Protein AF-A0A3G2TCJ1-F1 (afdb_monomer_lite)

pLDDT: mean 78.59, std 14.12, range [41.75, 92.12]

Radius of gyration: 14.93 Å; chains: 1; bounding box: 38×33×42 Å

Structure (mmCIF, N/CA/C/O backbone):
data_AF-A0A3G2TCJ1-F1
#
_entry.id   AF-A0A3G2TCJ1-F1
#
loop_
_atom_site.group_PDB
_atom_site.id
_atom_site.type_symbol
_atom_site.label_atom_id
_atom_site.label_alt_id
_atom_site.label_comp_id
_atom_site.label_asym_id
_atom_site.label_entity_id
_atom_site.label_seq_id
_atom_site.pdbx_PDB_ins_code
_atom_site.Cartn_x
_atom_site.Cartn_y
_atom_site.Cartn_z
_atom_site.occupancy
_atom_site.B_iso_or_equiv
_atom_site.auth_seq_id
_atom_site.auth_comp_id
_atom_site.auth_asym_id
_atom_site.auth_atom_id
_atom_site.pdbx_PDB_model_num
ATOM 1 N N . MET A 1 1 ? -0.827 -9.050 4.222 1.00 82.31 1 MET A N 1
ATOM 2 C CA . MET A 1 1 ? 0.093 -8.704 5.338 1.00 82.31 1 MET A CA 1
ATOM 3 C C . MET A 1 1 ? -0.517 -7.576 6.166 1.00 82.31 1 MET A C 1
ATOM 5 O O . MET A 1 1 ? -1.149 -6.713 5.570 1.00 82.31 1 MET A O 1
ATOM 9 N N . LYS A 1 2 ? -0.353 -7.568 7.498 1.00 85.31 2 LYS A N 1
ATOM 10 C CA . LYS A 1 2 ? -0.855 -6.495 8.378 1.00 85.31 2 LYS A CA 1
ATOM 11 C C . LYS A 1 2 ? 0.270 -5.521 8.737 1.00 85.31 2 LYS A C 1
ATOM 13 O O . LYS A 1 2 ? 1.319 -5.950 9.207 1.00 85.31 2 LYS A O 1
ATOM 18 N N . ILE A 1 3 ? 0.038 -4.233 8.523 1.00 85.06 3 ILE A N 1
ATOM 19 C CA . ILE A 1 3 ? 0.933 -3.121 8.839 1.00 85.06 3 ILE A CA 1
ATOM 20 C C . ILE A 1 3 ? 0.245 -2.265 9.896 1.00 85.06 3 ILE A C 1
ATOM 22 O O . ILE A 1 3 ? -0.944 -1.968 9.790 1.00 85.06 3 ILE A O 1
ATOM 26 N N . VAL A 1 4 ? 0.993 -1.863 10.917 1.00 81.56 4 VAL A N 1
ATOM 27 C CA . VAL A 1 4 ? 0.536 -0.844 11.862 1.00 81.56 4 VAL A CA 1
ATOM 28 C C . VAL A 1 4 ? 1.169 0.471 11.441 1.00 81.56 4 VAL A C 1
ATOM 30 O O . VAL A 1 4 ? 2.390 0.604 11.492 1.00 81.56 4 VAL A O 1
ATOM 33 N N . HIS A 1 5 ? 0.344 1.420 11.009 1.00 78.94 5 HIS A N 1
ATOM 34 C CA . HIS A 1 5 ? 0.795 2.726 10.541 1.00 78.94 5 HIS A CA 1
ATOM 35 C C . HIS A 1 5 ? -0.034 3.828 11.187 1.00 78.94 5 HIS A C 1
ATOM 37 O O . HIS A 1 5 ? -1.253 3.825 11.058 1.00 78.94 5 HIS A O 1
ATOM 43 N N . GLN A 1 6 ? 0.616 4.755 11.897 1.00 73.06 6 GLN A N 1
ATOM 44 C CA . GLN A 1 6 ? -0.046 5.864 12.607 1.00 73.06 6 GLN A CA 1
ATOM 45 C C . GLN A 1 6 ? -1.290 5.430 13.406 1.00 73.06 6 GLN A C 1
ATOM 47 O O . GLN A 1 6 ? -2.375 5.982 13.244 1.00 73.06 6 GLN A O 1
ATOM 52 N N . GLU A 1 7 ? -1.140 4.378 14.218 1.00 77.56 7 GLU A N 1
ATOM 53 C CA . GLU A 1 7 ? -2.209 3.804 15.059 1.00 77.56 7 GLU A CA 1
ATOM 54 C C . GLU A 1 7 ? -3.394 3.190 14.288 1.00 77.56 7 GLU A C 1
ATOM 56 O O . GLU A 1 7 ? -4.351 2.716 14.903 1.00 77.56 7 GLU A O 1
ATOM 61 N N . ASN A 1 8 ? -3.321 3.139 12.956 1.00 79.06 8 ASN A N 1
ATOM 62 C CA . ASN A 1 8 ? -4.238 2.397 12.107 1.00 79.06 8 ASN A CA 1
ATOM 63 C C . ASN A 1 8 ? -3.682 1.013 11.778 1.00 79.06 8 ASN A C 1
ATOM 65 O O . ASN A 1 8 ? -2.496 0.826 11.496 1.00 79.06 8 ASN A O 1
ATOM 69 N N . GLU A 1 9 ? -4.581 0.036 11.781 1.00 87.75 9 GLU A N 1
ATOM 70 C CA . GLU A 1 9 ? -4.304 -1.304 11.294 1.00 87.75 9 GLU A CA 1
ATOM 71 C C . GLU A 1 9 ? -4.650 -1.362 9.806 1.00 87.75 9 GLU A C 1
ATOM 73 O O . GLU A 1 9 ? -5.820 -1.294 9.433 1.00 87.75 9 GLU A O 1
ATOM 78 N N . ILE A 1 10 ? -3.620 -1.467 8.970 1.00 88.62 10 ILE A N 1
ATOM 79 C CA . ILE A 1 10 ? -3.734 -1.505 7.514 1.00 88.62 10 ILE A CA 1
ATOM 80 C C . ILE A 1 10 ? -3.392 -2.913 7.049 1.00 88.62 10 ILE A C 1
ATOM 82 O O . ILE A 1 10 ? -2.314 -3.428 7.345 1.00 88.62 10 ILE A O 1
ATOM 86 N N . THR A 1 11 ? -4.279 -3.553 6.299 1.00 90.62 11 THR A N 1
ATOM 87 C CA . THR A 1 11 ? -3.992 -4.861 5.701 1.00 90.62 11 THR A CA 1
ATOM 88 C C . THR A 1 11 ? -3.761 -4.693 4.212 1.00 90.62 11 THR A C 1
ATOM 90 O O . THR A 1 11 ? -4.696 -4.402 3.477 1.00 90.62 11 THR A O 1
ATOM 93 N N . LEU A 1 12 ? -2.530 -4.907 3.742 1.00 89.38 12 LEU A N 1
ATOM 94 C CA . LEU A 1 12 ? -2.269 -4.955 2.303 1.00 89.38 12 LEU A CA 1
ATOM 95 C C . LEU A 1 12 ? -2.951 -6.183 1.710 1.00 89.38 12 LEU A C 1
ATOM 97 O O . LEU A 1 12 ? -2.694 -7.30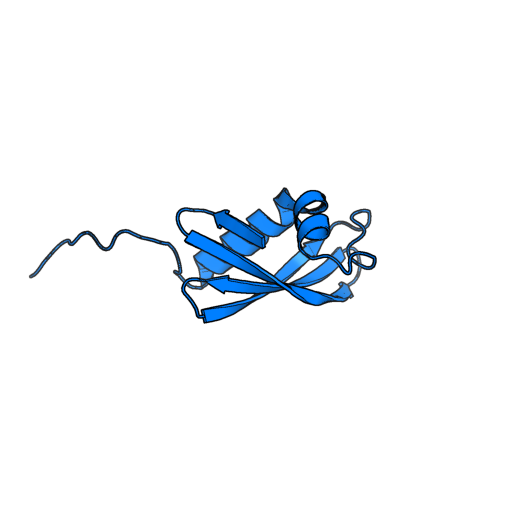9 2.161 1.00 89.38 12 LEU A O 1
ATOM 101 N N . LEU A 1 13 ? -3.800 -5.942 0.712 1.00 90.81 13 LEU A N 1
ATOM 102 C CA . LEU A 1 13 ? -4.595 -6.966 0.047 1.00 90.81 13 LEU A CA 1
ATOM 103 C C . LEU A 1 13 ? -3.918 -7.424 -1.241 1.00 90.81 13 LEU A C 1
ATOM 105 O O . LEU A 1 13 ? -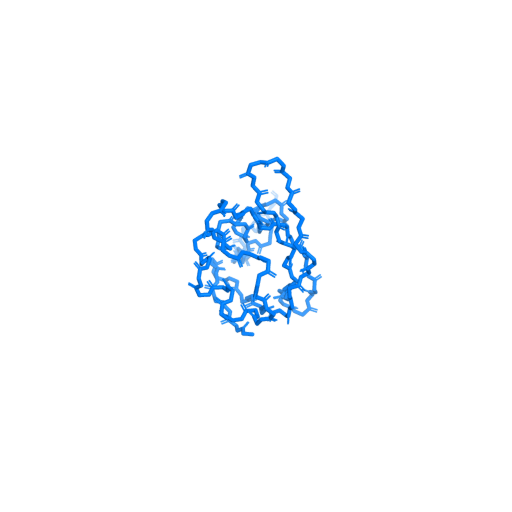3.640 -8.609 -1.402 1.00 90.81 13 LEU A O 1
ATOM 109 N N . ARG A 1 14 ? -3.665 -6.488 -2.161 1.00 90.44 14 ARG A N 1
ATOM 110 C CA . ARG A 1 14 ? -3.125 -6.782 -3.493 1.00 90.44 14 ARG A CA 1
ATOM 111 C C . ARG A 1 14 ? -2.459 -5.559 -4.115 1.00 90.44 14 ARG A C 1
ATOM 113 O O . ARG A 1 14 ? -2.737 -4.423 -3.733 1.00 90.44 14 ARG A O 1
ATOM 120 N N . LEU A 1 15 ? -1.608 -5.814 -5.100 1.00 89.12 15 LEU A N 1
ATOM 121 C CA . LEU A 1 15 ? -1.033 -4.787 -5.961 1.00 89.12 15 LEU A CA 1
ATOM 122 C C . LEU A 1 15 ? -1.881 -4.662 -7.228 1.00 89.12 15 LEU A C 1
ATOM 124 O O . LEU A 1 15 ? -2.317 -5.663 -7.796 1.00 89.12 15 LEU A O 1
ATOM 128 N N . GLY A 1 16 ? -2.134 -3.430 -7.644 1.00 87.06 16 GLY A N 1
ATOM 129 C CA . GLY A 1 16 ? -2.743 -3.103 -8.923 1.00 87.06 16 GLY A CA 1
ATOM 130 C C . GLY A 1 16 ? -1.709 -2.998 -10.047 1.00 87.06 16 GLY A C 1
ATOM 131 O O . GLY A 1 16 ? -0.536 -3.332 -9.862 1.00 87.06 16 GLY A O 1
ATOM 132 N N . PRO A 1 17 ? -2.124 -2.539 -11.238 1.00 84.19 17 PRO A N 1
ATOM 133 C CA . PRO A 1 17 ? -1.213 -2.366 -12.360 1.00 84.19 17 PRO A CA 1
ATOM 134 C C . PRO A 1 17 ? -0.136 -1.316 -12.053 1.00 84.19 17 PRO A C 1
ATOM 136 O O . PRO A 1 17 ? -0.396 -0.295 -11.414 1.00 84.19 17 PRO A O 1
ATOM 139 N N . ALA A 1 18 ? 1.078 -1.550 -12.557 1.00 83.88 18 ALA A N 1
ATOM 140 C CA . ALA A 1 18 ? 2.096 -0.508 -12.631 1.00 83.88 18 ALA A CA 1
ATOM 141 C C . ALA A 1 18 ? 1.832 0.379 -13.854 1.00 83.88 18 ALA A C 1
ATOM 143 O O . ALA A 1 18 ? 1.444 -0.107 -14.919 1.00 83.88 18 ALA A O 1
ATOM 144 N N . ARG A 1 19 ? 2.043 1.684 -13.698 1.00 83.25 19 ARG A N 1
ATOM 145 C CA . ARG A 1 19 ? 1.971 2.674 -14.768 1.00 83.25 19 ARG A CA 1
ATOM 146 C C . ARG A 1 19 ? 3.244 3.497 -14.757 1.00 83.25 19 ARG A C 1
ATOM 148 O O . ARG A 1 19 ? 3.521 4.217 -13.802 1.00 83.25 19 ARG A O 1
ATOM 155 N N . SER A 1 20 ? 4.000 3.409 -15.835 1.00 79.56 20 SER A N 1
ATOM 156 C CA . SER A 1 20 ? 5.207 4.209 -16.011 1.00 79.56 20 SER A CA 1
ATOM 157 C C . SER A 1 20 ? 4.812 5.566 -16.594 1.00 79.56 20 SER A C 1
ATOM 159 O O . SER A 1 20 ? 4.323 5.648 -17.720 1.00 79.56 20 SER A O 1
ATOM 161 N N . GLU A 1 21 ? 4.988 6.635 -15.816 1.00 76.38 21 GLU A N 1
ATOM 162 C CA . GLU A 1 21 ? 4.673 8.007 -16.218 1.00 76.38 21 GLU A CA 1
ATOM 163 C C . GLU A 1 21 ? 5.949 8.858 -16.192 1.00 76.38 21 GLU A C 1
ATOM 165 O O . GLU A 1 21 ? 6.468 9.220 -15.137 1.00 76.38 21 GLU A O 1
ATOM 170 N N . ALA A 1 22 ? 6.451 9.197 -17.384 1.00 76.50 22 ALA A N 1
ATOM 171 C CA . ALA A 1 22 ? 7.665 9.986 -17.598 1.00 76.50 22 ALA A CA 1
ATOM 172 C C . ALA A 1 22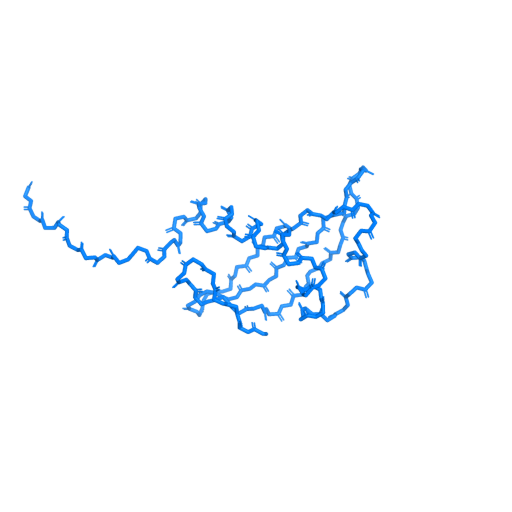 ? 8.929 9.415 -16.911 1.00 76.50 22 ALA A C 1
ATOM 174 O O . ALA A 1 22 ? 9.608 8.543 -17.466 1.00 76.50 22 ALA A O 1
ATOM 175 N N . GLU A 1 23 ? 9.283 9.945 -15.738 1.00 76.19 23 GLU A N 1
ATOM 176 C CA . GLU A 1 23 ? 10.497 9.604 -14.981 1.00 76.19 23 GLU A CA 1
ATOM 177 C C . GLU A 1 23 ? 10.215 8.808 -13.701 1.00 76.19 23 GLU A C 1
ATOM 179 O O . GLU A 1 23 ? 11.157 8.419 -13.012 1.00 76.19 23 GLU A O 1
ATOM 184 N N . VAL A 1 24 ? 8.942 8.530 -13.407 1.00 78.12 24 VAL A N 1
ATOM 185 C CA . VAL A 1 24 ? 8.506 7.794 -12.217 1.00 78.12 24 VAL A CA 1
ATOM 186 C C . VAL A 1 24 ? 7.661 6.585 -12.601 1.00 78.12 24 VAL A C 1
ATOM 188 O O . VAL A 1 24 ? 6.996 6.567 -13.640 1.00 78.12 24 VAL A O 1
ATOM 191 N N . VAL A 1 25 ? 7.671 5.571 -11.743 1.00 84.00 25 VAL A N 1
ATOM 192 C CA . VAL A 1 25 ? 6.768 4.424 -11.859 1.00 84.00 25 VAL A CA 1
ATOM 193 C C . VAL A 1 25 ? 5.695 4.581 -10.797 1.00 84.00 25 VAL A C 1
ATOM 195 O O . VAL A 1 25 ? 6.004 4.767 -9.627 1.00 84.00 25 VAL A O 1
ATOM 198 N N . LYS A 1 26 ? 4.425 4.533 -11.185 1.00 87.12 26 LYS A N 1
ATOM 199 C CA . LYS A 1 26 ? 3.307 4.496 -10.243 1.00 87.12 26 LYS A CA 1
ATOM 200 C C . LYS A 1 26 ? 2.828 3.068 -10.091 1.00 87.12 26 LYS A C 1
ATOM 202 O O . LYS A 1 26 ? 2.683 2.361 -11.087 1.00 87.12 26 LYS A O 1
ATOM 207 N N . ARG A 1 27 ? 2.555 2.641 -8.866 1.00 87.88 27 ARG A N 1
ATOM 208 C CA . ARG A 1 27 ? 1.938 1.343 -8.592 1.00 87.88 27 ARG A CA 1
ATOM 209 C C . ARG A 1 27 ? 0.706 1.559 -7.738 1.00 87.88 27 ARG A C 1
ATOM 211 O O . ARG A 1 27 ? 0.801 2.134 -6.659 1.00 87.88 27 ARG A O 1
ATOM 218 N N . GLU A 1 28 ? -0.429 1.077 -8.219 1.00 90.19 28 GLU A N 1
ATOM 219 C CA . GLU A 1 28 ? -1.660 1.102 -7.438 1.00 90.19 28 GLU A CA 1
ATOM 220 C C . GLU A 1 28 ? -1.584 0.040 -6.329 1.00 90.19 28 GLU A C 1
ATOM 222 O O . GLU A 1 28 ? -1.154 -1.095 -6.551 1.00 90.19 28 GLU A O 1
ATOM 227 N N . LEU A 1 29 ? -1.981 0.411 -5.118 1.00 90.38 29 LEU A N 1
ATOM 228 C CA . LEU A 1 29 ? -1.950 -0.424 -3.923 1.00 90.38 29 LEU A CA 1
ATOM 229 C C . LEU A 1 29 ? -3.371 -0.550 -3.379 1.00 90.38 29 LEU A C 1
ATOM 231 O O . LEU A 1 29 ? -4.012 0.465 -3.128 1.00 90.38 29 LEU A O 1
ATOM 235 N N . PHE A 1 30 ? -3.838 -1.778 -3.148 1.00 92.12 30 PHE A N 1
ATOM 236 C CA . PHE A 1 30 ? -5.125 -2.052 -2.507 1.00 92.12 30 PHE A CA 1
ATOM 237 C C . PHE A 1 30 ? -4.913 -2.531 -1.075 1.00 92.12 30 PHE A C 1
ATOM 239 O O . PHE A 1 30 ? -4.156 -3.478 -0.821 1.00 92.12 30 PHE A O 1
ATOM 246 N N . PHE A 1 31 ? -5.615 -1.906 -0.140 1.00 92.06 31 PHE A N 1
ATOM 247 C CA . PHE A 1 31 ? -5.474 -2.175 1.283 1.00 92.06 31 PHE A CA 1
ATOM 248 C C . PHE A 1 31 ? -6.805 -2.031 2.016 1.00 92.06 31 PHE A C 1
ATOM 250 O O . PHE A 1 31 ? -7.677 -1.273 1.615 1.00 92.06 31 PHE A O 1
ATOM 257 N N . ASP A 1 32 ? -6.952 -2.774 3.104 1.00 90.94 32 ASP A N 1
ATOM 258 C CA . ASP A 1 32 ? -8.089 -2.691 4.012 1.00 90.94 32 ASP A CA 1
ATOM 259 C C . ASP A 1 32 ? -7.731 -1.854 5.240 1.00 90.94 32 ASP A C 1
ATOM 261 O O . ASP A 1 32 ? -6.663 -2.040 5.833 1.00 90.94 32 ASP A O 1
ATOM 265 N N . ILE A 1 33 ? -8.644 -0.967 5.633 1.00 88.44 33 ILE A N 1
ATOM 266 C CA . ILE A 1 33 ? -8.621 -0.277 6.922 1.00 88.44 33 ILE A CA 1
ATOM 267 C C . ILE A 1 33 ? -9.964 -0.527 7.598 1.00 88.44 33 ILE A C 1
ATOM 269 O O . ILE A 1 33 ? -11.005 -0.110 7.094 1.00 88.44 33 ILE A O 1
ATOM 273 N N . LYS A 1 34 ? -9.946 -1.176 8.769 1.00 84.31 34 LYS A N 1
ATOM 274 C CA . LYS A 1 34 ? -11.143 -1.442 9.593 1.00 84.31 34 LYS A CA 1
ATOM 275 C C . LYS A 1 34 ? -12.278 -2.161 8.830 1.00 84.31 34 LYS A C 1
ATOM 277 O O . LYS A 1 34 ? -13.448 -1.938 9.134 1.00 84.31 34 LYS A O 1
ATOM 282 N N . GLY A 1 35 ? -11.955 -3.039 7.878 1.00 84.81 35 GLY A N 1
ATOM 283 C CA . GLY A 1 35 ? -12.947 -3.784 7.093 1.00 84.81 35 GLY A CA 1
ATOM 284 C C . GLY A 1 35 ? -13.479 -3.045 5.860 1.00 84.81 35 GLY A C 1
ATOM 285 O O . GLY A 1 35 ? -14.437 -3.520 5.245 1.00 84.81 35 GLY A O 1
ATOM 286 N N . GLN A 1 36 ? -12.902 -1.891 5.512 1.00 88.00 36 GLN A N 1
ATOM 287 C CA . GLN A 1 36 ? -13.177 -1.182 4.269 1.00 88.00 36 GLN A CA 1
ATOM 288 C C . GLN A 1 36 ? -11.949 -1.199 3.350 1.00 88.00 36 GLN A C 1
ATOM 290 O O . GLN A 1 36 ? -10.855 -0.792 3.745 1.00 88.00 36 GLN A O 1
ATOM 295 N N . GLU A 1 37 ? -12.150 -1.644 2.105 1.00 92.12 37 GLU A N 1
ATOM 296 C CA . GLU A 1 37 ? -11.123 -1.642 1.061 1.00 92.12 37 GLU A CA 1
ATOM 297 C C . GLU A 1 37 ? -10.948 -0.233 0.474 1.00 92.12 37 GLU A C 1
ATOM 299 O O . GLU A 1 37 ? -11.917 0.435 0.105 1.00 92.12 37 GLU A O 1
ATOM 304 N N . TYR A 1 38 ? -9.691 0.179 0.356 1.00 92.00 38 TYR A N 1
ATOM 305 C CA . TYR A 1 38 ? -9.237 1.419 -0.253 1.00 92.00 38 TYR A CA 1
ATOM 306 C C . TYR A 1 38 ? -8.111 1.141 -1.248 1.00 92.00 38 TYR A C 1
ATOM 308 O O . TYR A 1 38 ? -7.468 0.085 -1.224 1.00 92.00 38 TYR A O 1
ATOM 316 N N . SER A 1 39 ? -7.854 2.118 -2.114 1.00 92.00 39 SER A N 1
ATOM 317 C CA . SER A 1 39 ? -6.731 2.092 -3.040 1.00 92.00 39 SER A CA 1
ATOM 318 C C . SER A 1 39 ? -6.028 3.443 -3.106 1.00 92.00 39 SER A C 1
ATOM 320 O O . SER A 1 39 ? -6.667 4.492 -3.008 1.00 92.00 39 SER A O 1
ATOM 322 N N . CYS A 1 40 ? -4.708 3.423 -3.279 1.00 90.81 40 CYS A N 1
ATOM 323 C CA . CYS A 1 40 ? -3.917 4.620 -3.550 1.00 90.81 40 CYS A CA 1
ATOM 324 C C . CYS A 1 40 ? -2.761 4.322 -4.511 1.00 90.81 40 CYS A C 1
ATOM 326 O O . CYS A 1 40 ? -2.324 3.177 -4.640 1.00 90.81 40 CYS A O 1
ATOM 328 N N . ASP A 1 41 ? -2.265 5.360 -5.182 1.00 90.38 41 ASP A N 1
ATOM 329 C CA . ASP A 1 41 ? -1.085 5.267 -6.037 1.00 90.38 41 ASP A CA 1
ATOM 330 C C . ASP A 1 41 ? 0.189 5.526 -5.228 1.00 90.38 41 ASP A C 1
ATOM 332 O O . ASP A 1 41 ? 0.333 6.558 -4.570 1.00 90.38 41 ASP A O 1
ATOM 336 N N . VAL A 1 42 ? 1.148 4.609 -5.328 1.00 88.81 42 VAL A N 1
ATOM 337 C CA . VAL A 1 42 ? 2.490 4.758 -4.761 1.00 88.81 42 VAL A CA 1
ATOM 338 C C . VAL A 1 42 ? 3.440 5.207 -5.864 1.00 88.81 42 VAL A C 1
ATOM 340 O O . VAL A 1 42 ? 3.543 4.559 -6.907 1.00 88.81 42 VAL A O 1
ATOM 343 N N . LEU A 1 43 ? 4.147 6.314 -5.632 1.00 87.12 43 LEU A N 1
ATOM 344 C CA . LEU A 1 43 ? 5.209 6.791 -6.517 1.00 87.12 43 LEU A CA 1
ATOM 345 C C . LEU A 1 43 ? 6.515 6.064 -6.189 1.00 87.12 43 LEU A C 1
ATOM 347 O O . LEU A 1 43 ? 6.997 6.118 -5.060 1.00 87.12 43 LEU A O 1
ATOM 351 N N . LEU A 1 44 ? 7.087 5.408 -7.188 1.00 83.44 44 LEU A N 1
ATOM 352 C CA . LEU A 1 44 ? 8.327 4.650 -7.108 1.00 83.44 44 LEU A CA 1
ATOM 353 C C . LEU A 1 44 ? 9.409 5.335 -7.943 1.00 83.44 44 LEU A C 1
ATOM 355 O O . LEU A 1 44 ? 9.150 5.892 -9.017 1.00 83.44 44 LEU A O 1
ATOM 359 N N . GLU A 1 45 ? 10.641 5.268 -7.449 1.00 73.12 45 GLU A N 1
ATOM 360 C CA . GLU A 1 45 ? 11.809 5.747 -8.179 1.00 73.12 45 GLU A CA 1
ATOM 361 C C . GLU A 1 45 ? 12.127 4.828 -9.368 1.00 73.12 45 GLU A C 1
ATOM 363 O O . GLU A 1 45 ? 11.870 3.630 -9.333 1.00 73.12 45 GLU A O 1
ATOM 368 N N . ARG A 1 46 ? 12.745 5.363 -10.427 1.00 67.25 46 ARG A N 1
ATOM 369 C CA . ARG A 1 46 ? 13.044 4.630 -11.677 1.00 67.25 46 ARG A CA 1
ATOM 370 C C . ARG A 1 46 ? 13.900 3.361 -11.508 1.00 67.25 46 ARG A C 1
ATOM 372 O O . ARG A 1 46 ? 13.902 2.518 -12.396 1.00 67.25 46 ARG A O 1
ATOM 379 N N . ASN A 1 47 ? 14.639 3.245 -10.400 1.00 63.19 47 ASN A N 1
ATOM 380 C CA . ASN A 1 47 ? 15.442 2.064 -10.046 1.00 63.19 47 ASN A CA 1
ATOM 381 C C . ASN A 1 47 ? 14.747 1.138 -9.035 1.00 63.19 47 ASN A C 1
ATOM 383 O O . ASN A 1 47 ? 15.259 0.061 -8.738 1.00 63.19 47 ASN A O 1
ATOM 387 N N . ALA A 1 48 ? 13.605 1.560 -8.494 1.00 55.81 48 ALA A N 1
ATOM 388 C CA . ALA A 1 48 ? 12.768 0.749 -7.638 1.00 55.81 48 ALA A CA 1
ATOM 389 C C . ALA A 1 48 ? 11.869 -0.088 -8.552 1.00 55.81 48 ALA A C 1
ATOM 391 O O . ALA A 1 48 ? 11.031 0.430 -9.283 1.00 55.81 48 ALA A O 1
ATOM 392 N N . THR A 1 49 ? 12.122 -1.388 -8.561 1.00 61.00 49 THR A N 1
ATOM 393 C CA . THR A 1 49 ? 11.606 -2.455 -9.428 1.00 61.00 49 THR A CA 1
ATOM 394 C C . THR A 1 49 ? 10.080 -2.665 -9.362 1.00 61.00 49 THR A C 1
ATOM 396 O O . THR A 1 49 ? 9.607 -3.785 -9.279 1.00 61.00 49 THR A O 1
ATOM 399 N N . GLY A 1 50 ? 9.264 -1.610 -9.405 1.00 54.41 50 GLY A N 1
ATOM 400 C CA . GLY A 1 50 ? 7.809 -1.650 -9.210 1.00 54.41 50 GLY A CA 1
ATOM 401 C C . GLY A 1 50 ? 7.008 -2.499 -10.200 1.00 54.41 50 GLY A C 1
ATOM 402 O O . GLY A 1 50 ? 5.856 -2.828 -9.920 1.00 54.41 50 GLY A O 1
ATOM 403 N N . GLU A 1 51 ? 7.597 -2.847 -11.345 1.00 56.00 51 GLU A N 1
ATOM 404 C CA . GLU A 1 51 ? 6.950 -3.647 -12.390 1.00 56.00 51 GLU A CA 1
ATOM 405 C C . GLU A 1 51 ? 7.083 -5.166 -12.169 1.00 56.00 51 GLU A C 1
ATOM 407 O O . GLU A 1 51 ? 6.236 -5.902 -12.664 1.00 56.00 51 GLU A O 1
ATOM 412 N N . ASP A 1 52 ? 8.062 -5.630 -11.379 1.00 61.69 52 ASP A N 1
ATOM 413 C CA . ASP A 1 52 ? 8.421 -7.061 -11.249 1.00 61.69 52 ASP A CA 1
ATOM 414 C C . ASP A 1 52 ? 7.911 -7.722 -9.949 1.00 61.69 52 ASP A C 1
ATOM 416 O O . ASP A 1 52 ? 8.202 -8.884 -9.664 1.00 61.69 52 ASP A O 1
ATOM 420 N N . TYR A 1 53 ? 7.159 -6.990 -9.121 1.00 65.94 53 TYR A N 1
ATOM 421 C CA . TYR A 1 53 ? 6.621 -7.527 -7.869 1.00 65.94 53 TYR A CA 1
ATOM 422 C C . TYR A 1 53 ? 5.160 -7.964 -8.030 1.00 65.94 53 TYR A C 1
ATOM 424 O O . TYR A 1 53 ? 4.245 -7.135 -8.047 1.00 65.94 53 TYR A O 1
ATOM 432 N N . ASP A 1 54 ? 4.941 -9.277 -8.081 1.00 70.31 54 ASP A N 1
ATOM 433 C CA . ASP A 1 54 ? 3.617 -9.897 -7.918 1.00 70.31 54 ASP A CA 1
ATOM 434 C C . ASP A 1 54 ? 3.229 -10.071 -6.440 1.00 70.31 54 ASP A C 1
ATOM 436 O O . ASP A 1 54 ? 2.048 -10.174 -6.107 1.00 70.31 54 ASP A O 1
ATOM 440 N N . ASP A 1 55 ? 4.217 -10.073 -5.540 1.00 81.12 55 ASP A N 1
ATOM 441 C CA . ASP A 1 55 ? 4.000 -10.278 -4.111 1.00 81.12 55 ASP A CA 1
ATOM 442 C C . ASP A 1 55 ? 3.905 -8.940 -3.340 1.00 81.12 55 ASP A C 1
ATOM 444 O O . ASP A 1 55 ? 4.865 -8.157 -3.336 1.00 81.12 55 ASP A O 1
ATOM 448 N N . PRO A 1 56 ? 2.770 -8.651 -2.670 1.00 82.94 56 PRO A N 1
ATOM 449 C CA . PRO A 1 56 ? 2.561 -7.398 -1.942 1.00 82.94 56 PRO A CA 1
ATOM 450 C C . PRO A 1 56 ? 3.452 -7.250 -0.703 1.00 82.94 56 PRO A C 1
ATOM 452 O O . PRO A 1 56 ? 3.741 -6.124 -0.299 1.00 82.94 56 PRO A O 1
ATOM 455 N N . GLU A 1 57 ? 3.885 -8.352 -0.085 1.00 84.81 57 GLU A N 1
ATOM 456 C CA . GLU A 1 57 ? 4.762 -8.315 1.086 1.00 84.81 57 GLU A CA 1
ATOM 457 C C . GLU A 1 57 ? 6.189 -7.940 0.677 1.00 84.81 57 GLU A C 1
ATOM 459 O O . GLU A 1 57 ? 6.754 -6.994 1.228 1.00 84.81 57 GLU A O 1
ATOM 464 N N . ASN A 1 58 ? 6.734 -8.595 -0.348 1.00 83.88 58 ASN A N 1
ATOM 465 C CA . ASN A 1 58 ? 8.0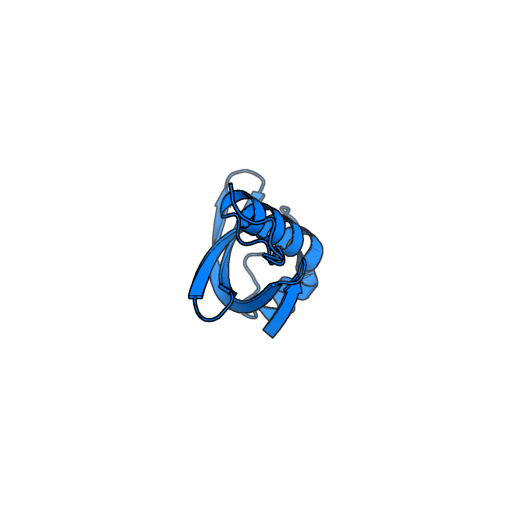45 -8.268 -0.905 1.00 83.88 58 ASN A CA 1
ATOM 466 C C . ASN A 1 58 ? 8.077 -6.834 -1.462 1.00 83.88 58 ASN A C 1
ATOM 468 O O . ASN A 1 58 ? 9.012 -6.078 -1.197 1.00 83.88 58 ASN A O 1
ATOM 472 N N . PHE A 1 59 ? 7.014 -6.416 -2.161 1.00 85.06 59 PHE A N 1
ATOM 473 C CA . PHE A 1 59 ? 6.877 -5.041 -2.641 1.00 85.06 59 PHE A CA 1
ATOM 474 C C . PHE A 1 59 ? 6.957 -4.022 -1.502 1.00 85.06 59 PHE A C 1
ATOM 476 O O . PHE A 1 59 ? 7.691 -3.038 -1.610 1.00 85.06 59 PHE A O 1
ATOM 483 N N . TYR A 1 60 ? 6.232 -4.261 -0.407 1.00 86.19 60 TYR A N 1
ATOM 484 C CA . TYR A 1 60 ? 6.265 -3.380 0.755 1.00 86.19 60 TYR A CA 1
ATOM 485 C C . TYR A 1 60 ? 7.635 -3.367 1.431 1.00 86.19 60 TYR A C 1
ATOM 487 O O . TYR A 1 60 ? 8.103 -2.302 1.812 1.00 86.19 60 TYR A O 1
ATOM 495 N N . GLN A 1 61 ? 8.306 -4.512 1.566 1.00 85.31 61 GLN A N 1
ATOM 496 C CA . GLN A 1 61 ? 9.639 -4.558 2.172 1.00 85.31 61 GLN A CA 1
ATOM 497 C C . GLN A 1 61 ? 10.671 -3.761 1.365 1.00 85.31 61 GLN A C 1
ATOM 499 O O . GLN A 1 61 ? 11.486 -3.053 1.953 1.00 85.31 61 GLN A O 1
ATOM 504 N N . MET A 1 62 ? 10.607 -3.838 0.034 1.00 84.75 62 MET A N 1
ATOM 505 C CA . MET A 1 62 ? 11.537 -3.147 -0.865 1.00 84.75 62 MET A CA 1
ATOM 506 C C . MET A 1 62 ? 11.244 -1.650 -1.001 1.00 84.75 62 MET A C 1
ATOM 508 O O . MET A 1 62 ? 12.166 -0.858 -1.168 1.00 84.75 62 MET A O 1
ATOM 512 N N . ASN A 1 63 ? 9.971 -1.256 -0.920 1.00 85.75 63 ASN A N 1
ATOM 513 C CA . ASN A 1 63 ? 9.517 0.119 -1.159 1.00 85.75 63 ASN A CA 1
ATOM 514 C C . ASN A 1 63 ? 8.895 0.747 0.091 1.00 85.75 63 ASN A C 1
ATOM 516 O O . ASN A 1 63 ? 8.025 1.613 -0.015 1.00 85.75 63 ASN A O 1
ATOM 520 N N . LYS A 1 64 ? 9.306 0.287 1.279 1.00 86.81 64 LYS A N 1
ATOM 521 C CA . LYS A 1 64 ? 8.642 0.605 2.547 1.00 86.81 64 LYS A CA 1
ATOM 522 C C . LYS A 1 64 ? 8.438 2.105 2.727 1.00 86.81 64 LYS A C 1
ATOM 524 O O . LYS A 1 64 ? 7.335 2.539 3.024 1.00 86.81 64 LYS A O 1
ATOM 529 N N . GLU A 1 65 ? 9.488 2.895 2.526 1.00 87.94 65 GLU A N 1
ATOM 530 C CA . GLU A 1 65 ? 9.442 4.345 2.736 1.00 87.94 65 GLU A CA 1
ATOM 531 C C . GLU A 1 65 ? 8.436 5.032 1.803 1.00 87.94 65 GLU A C 1
ATOM 533 O O . GLU A 1 65 ? 7.660 5.878 2.247 1.00 87.94 65 GLU A O 1
ATOM 538 N N . MET A 1 66 ? 8.384 4.621 0.533 1.00 88.81 66 MET A N 1
ATOM 539 C CA . MET A 1 66 ? 7.442 5.153 -0.453 1.00 88.81 66 MET A CA 1
ATOM 540 C C . MET A 1 66 ? 6.001 4.741 -0.133 1.00 88.81 66 MET A C 1
ATOM 542 O O . MET A 1 66 ? 5.089 5.562 -0.238 1.00 88.81 66 MET A O 1
ATOM 546 N N . VAL A 1 67 ? 5.789 3.491 0.291 1.00 88.62 67 VAL A N 1
ATOM 547 C CA . VAL A 1 67 ? 4.460 2.993 0.673 1.00 88.62 67 VAL A CA 1
ATOM 548 C C . VAL A 1 67 ? 3.967 3.674 1.951 1.00 88.62 67 VAL A C 1
ATOM 550 O O . VAL A 1 67 ? 2.839 4.155 1.973 1.00 88.62 67 VAL A O 1
ATOM 553 N N . ASP A 1 68 ? 4.796 3.793 2.990 1.00 88.56 68 ASP A N 1
ATOM 554 C CA . ASP A 1 68 ? 4.457 4.530 4.214 1.00 88.56 68 ASP A CA 1
ATOM 555 C C . ASP A 1 68 ? 4.133 6.002 3.918 1.00 88.56 68 ASP A C 1
ATOM 557 O O . ASP A 1 68 ? 3.196 6.554 4.501 1.00 88.56 68 ASP A O 1
ATOM 561 N N . ALA A 1 69 ? 4.875 6.649 3.012 1.00 89.19 69 ALA A N 1
ATOM 562 C CA . ALA A 1 69 ? 4.608 8.027 2.602 1.00 89.19 69 ALA A CA 1
ATOM 563 C C . ALA A 1 69 ? 3.257 8.153 1.879 1.00 89.19 69 ALA A C 1
ATOM 565 O O . ALA A 1 69 ? 2.459 9.028 2.221 1.00 89.19 69 ALA A O 1
ATOM 566 N N . ALA A 1 70 ? 2.964 7.251 0.938 1.00 89.12 70 ALA A N 1
ATOM 567 C CA . ALA A 1 70 ? 1.691 7.223 0.219 1.00 89.12 70 ALA A CA 1
ATOM 568 C C . ALA A 1 70 ? 0.503 6.935 1.153 1.00 89.12 70 ALA A C 1
ATOM 570 O O . ALA A 1 70 ? -0.511 7.629 1.097 1.00 89.12 70 ALA A O 1
ATOM 571 N N . LEU A 1 71 ? 0.640 5.964 2.063 1.00 88.69 71 LEU A N 1
ATOM 572 C CA . LEU A 1 71 ? -0.374 5.654 3.074 1.00 88.69 71 LEU A CA 1
ATOM 573 C C . LEU A 1 71 ? -0.570 6.821 4.045 1.00 88.69 71 LEU A C 1
ATOM 575 O O . LEU A 1 71 ? -1.703 7.152 4.376 1.00 88.69 71 LEU A O 1
ATOM 579 N N . THR A 1 72 ? 0.509 7.484 4.472 1.00 88.44 72 THR A N 1
ATOM 580 C CA . THR A 1 72 ? 0.427 8.694 5.306 1.00 88.44 72 THR A CA 1
ATOM 581 C C . THR A 1 72 ? -0.384 9.776 4.614 1.00 88.44 72 THR A C 1
ATOM 583 O O . THR A 1 72 ? -1.305 10.323 5.219 1.00 88.44 72 THR A O 1
ATOM 586 N N . LEU A 1 73 ? -0.056 10.083 3.358 1.00 88.25 73 LEU A N 1
ATOM 587 C CA . LEU A 1 73 ? -0.757 11.103 2.589 1.00 88.25 73 LEU A CA 1
ATOM 588 C C . LEU A 1 73 ? -2.237 10.737 2.432 1.00 88.25 73 LEU A C 1
ATOM 590 O O . LEU A 1 73 ? -3.098 11.538 2.779 1.00 88.25 73 LEU A O 1
ATOM 594 N N . PHE A 1 74 ? -2.528 9.490 2.056 1.00 88.88 74 PHE A N 1
ATOM 595 C CA . PHE A 1 74 ? -3.894 8.997 1.908 1.00 88.88 74 PHE A CA 1
ATOM 596 C C . PHE A 1 74 ? -4.711 9.101 3.203 1.00 88.88 74 PHE A C 1
ATOM 598 O O . PHE A 1 74 ? -5.836 9.603 3.184 1.00 88.88 74 PHE A O 1
ATOM 605 N N . LEU A 1 75 ? -4.160 8.650 4.336 1.00 85.69 75 LEU A N 1
ATOM 606 C CA . LEU A 1 75 ? -4.818 8.760 5.643 1.00 85.69 75 LEU A CA 1
ATOM 607 C C . LEU A 1 75 ? -5.082 10.222 6.015 1.00 85.69 75 LEU A C 1
ATOM 609 O O . LEU A 1 75 ? -6.131 10.526 6.582 1.00 85.69 75 LEU A O 1
ATOM 613 N N . SER A 1 76 ? -4.143 11.107 5.668 1.00 84.81 76 SER A N 1
ATOM 614 C CA . SER A 1 76 ? -4.249 12.547 5.900 1.00 84.81 76 SER A CA 1
ATOM 615 C C . SER A 1 76 ? -5.386 13.168 5.098 1.00 84.81 76 SER A C 1
ATOM 617 O O . SER A 1 76 ? -6.230 13.857 5.665 1.00 84.81 76 SER A O 1
ATOM 619 N N . GLU A 1 77 ? -5.439 12.885 3.797 1.00 84.88 77 GLU A N 1
ATOM 620 C CA . GLU A 1 77 ? -6.455 13.415 2.882 1.00 84.88 77 GLU A CA 1
ATOM 621 C C . GLU A 1 77 ? -7.858 12.885 3.190 1.00 84.88 77 GLU A C 1
ATOM 623 O O . GLU A 1 77 ? -8.840 13.613 3.073 1.00 84.88 77 GLU A O 1
ATOM 628 N N . ASN A 1 78 ? -7.964 11.628 3.628 1.00 80.56 78 ASN A N 1
ATOM 629 C CA . ASN A 1 78 ? -9.246 11.001 3.950 1.00 80.56 78 ASN A CA 1
ATOM 630 C C . ASN A 1 78 ? -9.659 11.191 5.420 1.00 80.56 78 ASN A C 1
ATOM 632 O O . ASN A 1 78 ? -10.683 10.650 5.835 1.00 80.56 78 ASN A O 1
ATOM 636 N N . HIS A 1 79 ? -8.882 11.937 6.218 1.00 76.25 79 HIS A N 1
ATOM 637 C CA . HIS A 1 79 ? -9.090 12.112 7.662 1.00 76.25 79 HIS A CA 1
ATOM 638 C C . HIS A 1 79 ? -9.239 10.782 8.433 1.00 76.25 79 HIS A C 1
ATOM 640 O O . HIS A 1 79 ? -9.889 10.724 9.475 1.00 76.25 79 HIS A O 1
ATOM 646 N N . LEU A 1 80 ? -8.610 9.707 7.947 1.00 71.94 80 LEU A N 1
ATOM 647 C CA . LEU A 1 80 ? -8.704 8.349 8.503 1.00 71.94 80 LEU A CA 1
ATOM 648 C C . LEU A 1 80 ? -7.737 8.115 9.668 1.00 71.94 80 LEU A C 1
ATOM 650 O O . LEU A 1 80 ? -7.449 6.973 10.029 1.00 71.94 80 LEU A O 1
ATOM 654 N N . TYR A 1 81 ? -7.208 9.179 10.269 1.00 63.00 81 TYR A N 1
ATOM 655 C CA . TYR A 1 81 ? -6.434 9.047 11.491 1.00 63.00 81 TYR A CA 1
ATOM 656 C C . TYR A 1 81 ? -7.278 8.339 12.540 1.00 63.00 81 TYR A C 1
ATOM 658 O O . TYR A 1 81 ? -8.443 8.684 12.754 1.00 63.00 81 TYR A O 1
ATOM 666 N N . ASN A 1 82 ? -6.671 7.380 13.235 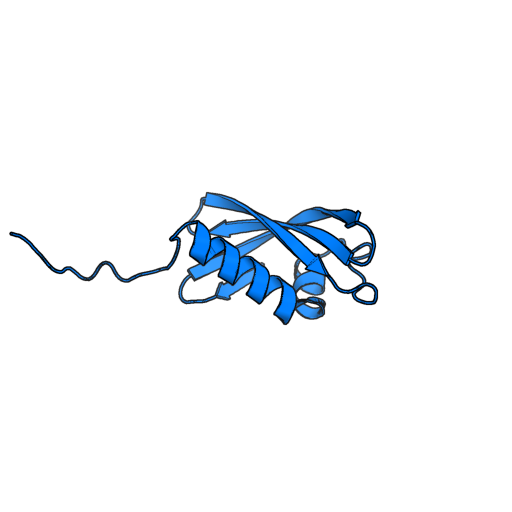1.00 55.94 82 ASN A N 1
ATOM 667 C CA . ASN A 1 82 ? -7.226 6.836 14.461 1.00 55.94 82 ASN A CA 1
ATOM 668 C C . ASN A 1 82 ? -7.085 7.900 15.563 1.00 55.94 82 ASN A C 1
ATOM 670 O O . ASN A 1 82 ? -6.473 7.670 16.598 1.00 55.94 82 ASN A O 1
ATOM 674 N N . ASN A 1 83 ? -7.621 9.103 15.325 1.00 46.72 83 ASN A N 1
ATOM 675 C CA . ASN A 1 83 ? -7.903 10.018 16.401 1.00 46.72 83 ASN A CA 1
ATOM 676 C C . ASN A 1 83 ? -8.861 9.254 17.298 1.00 46.72 83 ASN A C 1
ATOM 678 O O . ASN A 1 83 ? -9.999 8.962 16.931 1.00 46.72 83 ASN A O 1
ATOM 682 N N . LEU A 1 84 ? -8.341 8.882 18.463 1.00 46.44 84 LEU A N 1
ATOM 683 C CA . LEU A 1 84 ? -9.117 8.836 19.676 1.00 46.44 84 LEU A CA 1
ATOM 684 C C . LEU A 1 84 ? -10.061 10.038 19.644 1.00 46.44 84 LEU A C 1
ATOM 686 O O . LEU A 1 84 ? -9.685 11.142 20.031 1.00 46.44 84 LEU A O 1
ATOM 690 N N . ASP A 1 85 ? -11.292 9.797 19.206 1.00 44.94 85 ASP A N 1
ATOM 691 C CA . ASP A 1 85 ? -12.462 10.534 19.646 1.00 44.94 85 ASP A CA 1
ATOM 692 C C . ASP A 1 85 ? -12.594 10.250 21.150 1.00 44.94 85 ASP A C 1
ATOM 694 O O . ASP A 1 85 ? -13.394 9.459 21.640 1.00 44.94 85 ASP A O 1
ATOM 698 N N . LYS A 1 86 ? -11.649 10.804 21.908 1.00 45.62 86 LYS A N 1
ATOM 699 C CA . LYS A 1 86 ? -11.854 11.171 23.289 1.00 45.62 86 LYS A CA 1
ATOM 700 C C . LYS A 1 86 ? -12.380 12.590 23.212 1.00 45.62 86 LYS A C 1
ATOM 702 O O . LYS A 1 86 ? -11.595 13.528 23.150 1.00 45.62 86 LYS A O 1
ATOM 707 N N . HIS A 1 87 ? -13.705 12.683 23.153 1.00 45.56 87 HIS A N 1
ATOM 708 C CA . HIS A 1 87 ? -14.517 13.712 23.795 1.00 45.56 87 HIS A CA 1
ATOM 709 C C . HIS A 1 87 ? -13.778 15.007 24.178 1.00 45.56 87 HIS A C 1
ATOM 711 O O . HIS A 1 87 ? -13.033 15.054 25.158 1.00 45.56 87 HIS A O 1
ATOM 717 N N . HIS A 1 88 ? -14.142 16.090 23.503 1.00 41.75 88 HIS A N 1
ATOM 718 C CA . HIS A 1 88 ? -14.615 17.278 24.212 1.00 41.75 88 HIS A CA 1
ATOM 719 C C . HIS A 1 88 ? -15.937 17.659 23.528 1.00 41.75 88 HIS A C 1
ATOM 721 O O . HIS A 1 88 ? -15.926 18.160 22.410 1.00 41.75 88 HIS A O 1
ATOM 727 N N . ASP A 1 89 ? -17.038 17.015 23.911 1.00 49.78 89 ASP A N 1
ATOM 728 C CA . ASP A 1 89 ? -17.988 17.467 24.942 1.00 49.78 89 ASP A CA 1
ATOM 729 C C . ASP A 1 89 ? -18.653 18.815 24.604 1.00 49.78 89 ASP A C 1
ATOM 731 O O . ASP A 1 89 ? -17.984 19.841 24.521 1.00 49.78 89 ASP A O 1
ATOM 735 N N . ASN A 1 90 ? -19.970 18.733 24.372 1.00 48.12 90 ASN A N 1
ATOM 736 C CA . ASN A 1 90 ? -21.024 19.710 24.670 1.00 48.12 90 ASN A CA 1
ATOM 737 C C . ASN A 1 90 ? -20.597 21.149 25.023 1.00 48.12 90 ASN A C 1
ATOM 739 O O . ASN A 1 90 ? -20.077 21.382 26.110 1.00 48.12 90 ASN A O 1
ATOM 743 N N . GLU A 1 91 ? -20.946 22.118 24.171 1.00 45.81 91 GLU A N 1
ATOM 744 C CA . GLU A 1 91 ? -22.023 23.129 24.356 1.00 45.81 91 GLU A 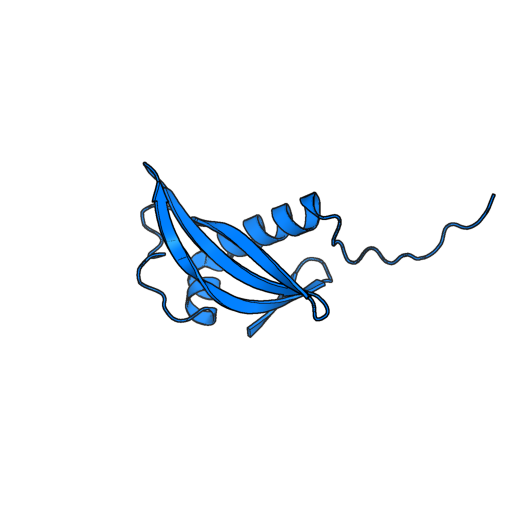CA 1
ATOM 745 C C . GLU A 1 91 ? -21.921 24.249 23.309 1.00 45.81 91 GLU A C 1
ATOM 747 O O . GLU A 1 91 ? -20.809 24.776 23.079 1.00 45.81 91 GLU A O 1
#

Foldseek 3Di:
DWDQALNWTKAWDFKDAWDDDDQWIWIKTWIDTPRDIDIWIFTHGPPQPRHPDRDPVVSCVSCVVRVSVGVVVVCVVVVVRPPPPPDDDDD

Sequence (91 aa):
MKIVHQENEITLLRLGPARSEAEVVKRELFFDIKGQEYSCDVLLERNATGEDYDDPENFYQMNKEMVDAALTLFLSENHLYNNLDKHHDNE

Secondary structure (DSSP, 8-state):
-EEEETTEEEEEEEEEEEEEETTEEEEEEEEEETTEEEEEEEEE-TTS-TTS---HHHHHHHTHHHHHHHHHHHHHHTT------------